Protein AF-A0A958S0Z4-F1 (afdb_monomer_lite)

Secondary structure (DSSP, 8-state):
-HHHHHHHHHHHS-SSS-------S-SS-----PPTT--EEEETTEEEE--GGGEEEEEEGGGTEEEEEEE-TTSEEEEEEEES--SSEEEEEETTSSSPPPEEEEEEEE--SS-GGG-EEEEEEE--SSSEEEEEEE----

Sequence (142 aa):
MRTFKIFMLLVMTLPFVTLTSCSSDDDGGGGGNAPSGTLVAKVDGTSYESWEISSSATIANNGQNLIIIASNSDGNAFSFTIWGYNGVGTYDLDGSVLGTVNVASYSETAVDLNNPQNSTTEIWQAPYDNSMVGSLSVSEET

pLDDT: mean 85.38, std 17.14, range [44.28, 98.44]

Structure (mmCIF, N/CA/C/O backbone):
data_AF-A0A958S0Z4-F1
#
_entry.id   AF-A0A958S0Z4-F1
#
loop_
_atom_site.group_PDB
_atom_site.id
_atom_site.type_symbol
_atom_site.label_atom_id
_atom_site.label_alt_id
_atom_site.label_comp_id
_atom_site.label_asym_id
_atom_site.label_entity_id
_atom_site.label_seq_id
_atom_site.pdbx_PDB_ins_code
_atom_site.Cartn_x
_atom_site.Cartn_y
_atom_site.Cartn_z
_atom_site.occupancy
_atom_site.B_iso_or_equiv
_atom_site.auth_seq_id
_atom_site.auth_comp_id
_atom_site.auth_asym_id
_atom_site.auth_atom_id
_atom_site.pdbx_PDB_model_num
ATOM 1 N N . MET A 1 1 ? -38.063 -58.163 -6.622 1.00 50.88 1 MET A N 1
ATOM 2 C CA . MET A 1 1 ? -38.358 -56.875 -7.305 1.00 50.88 1 MET A CA 1
ATOM 3 C C . MET A 1 1 ? -38.735 -55.715 -6.372 1.00 50.88 1 MET A C 1
ATOM 5 O O . MET A 1 1 ? -38.690 -54.583 -6.832 1.00 50.88 1 MET A O 1
ATOM 9 N N . ARG A 1 2 ? -39.116 -55.931 -5.098 1.00 56.66 2 ARG A N 1
ATOM 10 C CA . ARG A 1 2 ? -39.438 -54.822 -4.169 1.00 56.66 2 ARG A CA 1
ATOM 11 C C . ARG A 1 2 ? -38.205 -54.231 -3.464 1.00 56.66 2 ARG A C 1
ATOM 13 O O . ARG A 1 2 ? -38.132 -53.024 -3.304 1.00 56.66 2 ARG A O 1
ATOM 20 N N . THR A 1 3 ? -37.198 -55.047 -3.154 1.00 56.50 3 THR A N 1
ATOM 21 C CA . THR A 1 3 ? -35.943 -54.622 -2.499 1.00 56.50 3 THR A CA 1
ATOM 22 C C . THR A 1 3 ? -35.014 -53.812 -3.411 1.00 56.50 3 THR A C 1
ATOM 24 O O . THR A 1 3 ? -34.402 -52.849 -2.967 1.00 56.50 3 THR A O 1
ATOM 27 N N . PHE A 1 4 ? -34.980 -54.126 -4.710 1.00 56.97 4 PHE A N 1
ATOM 28 C CA . PHE A 1 4 ? -34.171 -53.395 -5.698 1.00 56.97 4 PHE A CA 1
ATOM 29 C C . PHE A 1 4 ? -34.687 -51.965 -5.954 1.00 56.97 4 PHE A C 1
ATOM 31 O O . PHE A 1 4 ? -33.909 -51.047 -6.186 1.00 56.97 4 PHE A O 1
ATOM 38 N N . LYS A 1 5 ? -36.010 -51.760 -5.848 1.00 56.66 5 LYS A N 1
ATOM 39 C CA . LYS A 1 5 ? -36.642 -50.438 -5.993 1.00 56.66 5 LYS A CA 1
ATOM 40 C C . LYS A 1 5 ? -36.379 -49.528 -4.789 1.00 56.66 5 LYS A C 1
ATOM 42 O O . LYS A 1 5 ? -36.262 -48.325 -4.964 1.00 56.66 5 LYS A O 1
ATOM 47 N N . ILE A 1 6 ? -36.244 -50.103 -3.590 1.00 60.28 6 ILE A N 1
ATOM 48 C CA . ILE A 1 6 ? -35.925 -49.358 -2.361 1.00 60.28 6 ILE A CA 1
ATOM 49 C C . ILE A 1 6 ? -34.455 -48.910 -2.368 1.00 60.28 6 ILE A C 1
ATOM 51 O O . ILE A 1 6 ? -34.163 -47.783 -1.984 1.00 60.28 6 ILE A O 1
ATOM 55 N N . PHE A 1 7 ? -33.543 -49.743 -2.884 1.00 58.78 7 PHE A N 1
ATOM 56 C CA . PHE A 1 7 ? -32.126 -49.386 -3.011 1.00 58.78 7 PHE A CA 1
ATOM 57 C C . PHE A 1 7 ? -31.891 -48.256 -4.029 1.00 58.78 7 PHE A C 1
ATOM 59 O O . PHE A 1 7 ? -31.135 -47.330 -3.761 1.00 58.78 7 PHE A O 1
ATOM 66 N N . MET A 1 8 ? -32.604 -48.272 -5.161 1.00 60.41 8 MET A N 1
ATOM 67 C CA . MET A 1 8 ? -32.536 -47.198 -6.163 1.00 60.41 8 MET A CA 1
ATOM 68 C C . MET A 1 8 ? -33.168 -45.881 -5.670 1.00 60.41 8 MET A C 1
ATOM 70 O O . MET A 1 8 ? -32.704 -44.807 -6.043 1.00 60.41 8 MET A O 1
ATOM 74 N N . LEU A 1 9 ? -34.186 -45.952 -4.801 1.00 57.50 9 LEU A N 1
ATOM 75 C CA . LEU A 1 9 ? -34.827 -44.774 -4.207 1.00 57.50 9 LEU A CA 1
ATOM 76 C C . LEU A 1 9 ? -33.931 -44.083 -3.164 1.00 57.50 9 LEU A C 1
ATOM 78 O O . LEU A 1 9 ? -33.919 -42.859 -3.100 1.00 57.50 9 LEU A O 1
ATOM 82 N N . LEU A 1 10 ? -33.145 -44.849 -2.394 1.00 58.19 10 LEU A N 1
ATOM 83 C CA . LEU A 1 10 ? -32.225 -44.305 -1.386 1.00 58.19 10 LEU A CA 1
ATOM 84 C C . LEU A 1 10 ? -31.050 -43.536 -2.022 1.00 58.19 10 LEU A C 1
ATOM 86 O O . LEU A 1 10 ? -30.590 -42.544 -1.472 1.00 58.19 10 LEU A O 1
ATOM 90 N N . VAL A 1 11 ? -30.585 -43.968 -3.199 1.00 60.47 11 VAL A N 1
ATOM 91 C CA . VAL A 1 11 ? -29.432 -43.372 -3.902 1.00 60.47 11 VAL A CA 1
ATOM 92 C C . VAL A 1 11 ? -29.784 -42.048 -4.602 1.00 60.47 11 VAL A C 1
ATOM 94 O O . VAL A 1 11 ? -28.906 -41.216 -4.809 1.00 60.47 11 VAL A O 1
ATOM 97 N N . MET A 1 12 ? -31.062 -41.799 -4.917 1.00 60.22 12 MET A N 1
ATOM 98 C CA . MET A 1 12 ? -31.497 -40.574 -5.610 1.00 60.22 12 MET A CA 1
ATOM 99 C C . MET A 1 12 ? -31.737 -39.361 -4.695 1.00 60.22 12 MET A C 1
ATOM 101 O O . MET A 1 12 ? -31.790 -38.240 -5.192 1.00 60.22 12 MET A O 1
ATOM 105 N N . THR A 1 13 ? -31.862 -39.545 -3.377 1.00 57.50 13 THR A N 1
ATOM 106 C CA . THR A 1 13 ? -32.156 -38.449 -2.428 1.00 57.50 13 THR A CA 1
ATOM 107 C C . THR A 1 13 ? -30.919 -37.884 -1.723 1.00 57.50 13 THR A C 1
ATOM 109 O O . THR A 1 13 ? -31.040 -36.972 -0.912 1.00 57.50 13 THR A O 1
ATOM 112 N N . LEU A 1 14 ? -29.729 -38.413 -2.019 1.00 57.50 14 LEU A N 1
ATOM 113 C CA . LEU A 1 14 ? -28.469 -38.058 -1.358 1.00 57.50 14 LEU A CA 1
ATOM 114 C C . LEU A 1 14 ? -27.689 -36.828 -1.887 1.00 57.50 14 LEU A C 1
ATOM 116 O O . LEU A 1 14 ? -26.775 -36.424 -1.172 1.00 57.50 14 LEU A O 1
ATOM 120 N N . PRO A 1 15 ? -27.981 -36.170 -3.035 1.00 56.50 15 PRO A N 1
ATOM 121 C CA . PRO A 1 15 ? -27.091 -35.104 -3.512 1.00 56.50 15 PRO A 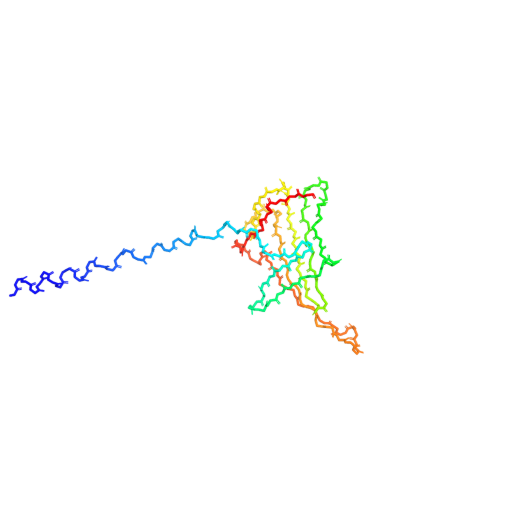CA 1
ATOM 122 C C . PRO A 1 15 ? -27.429 -33.671 -3.044 1.00 56.50 15 PRO A C 1
ATOM 124 O O . PRO A 1 15 ? -26.834 -32.733 -3.558 1.00 56.50 15 PRO A O 1
ATOM 127 N N . PHE A 1 16 ? -28.339 -33.443 -2.088 1.00 53.53 16 PHE A N 1
ATOM 128 C CA . PHE A 1 16 ? -28.832 -32.079 -1.790 1.00 53.53 16 PHE A CA 1
ATOM 129 C C . PHE A 1 16 ? -28.233 -31.355 -0.567 1.00 53.53 16 PHE A C 1
ATOM 131 O O . PHE A 1 16 ? -28.775 -30.332 -0.160 1.00 53.53 16 PHE A O 1
ATOM 138 N N . VAL A 1 17 ? -27.126 -31.825 0.023 1.00 60.72 17 VAL A N 1
ATOM 139 C CA . VAL A 1 17 ? -26.604 -31.244 1.288 1.00 60.72 17 VAL A CA 1
ATOM 140 C C . VAL A 1 17 ? -25.260 -30.507 1.166 1.00 60.72 17 VAL A C 1
ATOM 142 O O . VAL A 1 17 ? -24.796 -29.947 2.149 1.00 60.72 17 VAL A O 1
ATOM 145 N N . THR A 1 18 ? -24.607 -30.418 0.004 1.00 58.56 18 THR A N 1
ATOM 146 C CA . THR A 1 18 ? -23.174 -30.035 0.003 1.00 58.56 18 THR A CA 1
ATOM 147 C C . THR A 1 18 ? -22.781 -28.748 -0.713 1.00 58.56 18 THR A C 1
ATOM 149 O O . THR A 1 18 ? -21.657 -28.689 -1.189 1.00 58.56 18 THR A O 1
ATOM 152 N N . LEU A 1 19 ? -23.610 -27.700 -0.768 1.00 55.69 19 LEU A N 1
ATOM 153 C CA . LEU A 1 19 ? -23.131 -26.375 -1.207 1.00 55.69 19 LEU A CA 1
ATOM 154 C C . LEU A 1 19 ? -23.754 -25.227 -0.397 1.00 55.69 19 LEU A C 1
ATOM 156 O O . LEU A 1 19 ? -24.397 -24.341 -0.945 1.00 55.69 19 LEU A O 1
ATOM 160 N N . THR A 1 20 ? -23.525 -25.227 0.917 1.00 57.31 20 THR A N 1
ATOM 161 C CA . THR A 1 20 ? -23.396 -23.964 1.660 1.00 57.31 20 THR A CA 1
ATOM 162 C C . THR A 1 20 ? -21.914 -23.778 1.969 1.00 57.31 20 THR A C 1
ATOM 164 O O . THR A 1 20 ? -21.447 -23.974 3.082 1.00 57.31 20 THR A O 1
ATOM 167 N N . SER A 1 21 ? -21.120 -23.477 0.940 1.00 44.28 21 SER A N 1
ATOM 168 C CA . SER A 1 21 ? -19.805 -22.879 1.177 1.00 44.28 21 SER A CA 1
ATOM 169 C C . SER A 1 21 ? -20.052 -21.396 1.432 1.00 44.28 21 SER A C 1
ATOM 171 O O . SER A 1 21 ? -19.911 -20.553 0.556 1.00 44.28 21 SER A O 1
ATOM 173 N N . CYS A 1 22 ? -20.530 -21.102 2.639 1.00 53.03 22 CYS A N 1
ATOM 174 C CA . CYS A 1 22 ? -20.181 -19.844 3.267 1.00 53.03 22 CYS A CA 1
ATOM 175 C C . CYS A 1 22 ? -18.706 -20.000 3.633 1.00 53.03 22 CYS A C 1
ATOM 177 O O . CYS A 1 22 ? -18.380 -20.756 4.546 1.00 53.03 22 CYS A O 1
ATOM 179 N N . SER A 1 23 ? -17.807 -19.373 2.875 1.00 45.47 23 SER A N 1
ATOM 180 C CA . SER A 1 23 ? -16.454 -19.109 3.355 1.00 45.47 23 SER A CA 1
ATOM 181 C C . SER A 1 23 ? -16.584 -18.105 4.500 1.00 45.47 23 SER A C 1
ATOM 183 O O . SER A 1 23 ? -16.569 -16.900 4.281 1.00 45.47 23 SER A O 1
ATOM 185 N N . SER A 1 24 ? -16.840 -18.605 5.703 1.00 49.88 24 SER A N 1
ATOM 186 C CA . SER A 1 24 ? -16.965 -17.804 6.925 1.00 49.88 24 SER A CA 1
ATOM 187 C C . SER A 1 24 ? -15.759 -17.982 7.843 1.00 49.88 24 SER A C 1
ATOM 189 O O . SER A 1 24 ? -15.901 -17.826 9.050 1.00 49.88 24 SER A O 1
ATOM 191 N N . ASP A 1 25 ? -14.591 -18.317 7.288 1.00 49.78 25 ASP A N 1
ATOM 192 C CA . ASP A 1 25 ? -13.502 -18.878 8.091 1.00 49.78 25 ASP A CA 1
ATOM 193 C C . ASP A 1 25 ? -12.194 -18.072 8.135 1.00 49.78 25 ASP A C 1
ATOM 195 O O . ASP A 1 25 ? -11.280 -18.548 8.791 1.00 49.78 25 ASP A O 1
ATOM 199 N N . ASP A 1 26 ? -12.064 -16.867 7.556 1.00 47.94 26 ASP A N 1
ATOM 200 C CA . ASP A 1 26 ? -10.762 -16.156 7.626 1.00 47.94 26 ASP A CA 1
ATOM 201 C C . ASP A 1 26 ? -10.801 -14.612 7.695 1.00 47.94 26 ASP A C 1
ATOM 203 O O . ASP A 1 26 ? -9.775 -13.959 7.519 1.00 47.94 26 ASP A O 1
ATOM 207 N N . ASP A 1 27 ? -11.931 -13.986 8.049 1.00 48.19 27 ASP A N 1
ATOM 208 C CA . ASP A 1 27 ? -11.982 -12.512 8.221 1.00 48.19 27 ASP A CA 1
ATOM 209 C C . ASP A 1 27 ? -11.348 -12.019 9.542 1.00 48.19 27 ASP A C 1
ATOM 211 O O . ASP A 1 27 ? -11.389 -10.838 9.883 1.00 48.19 27 ASP A O 1
ATOM 215 N N . GLY A 1 28 ? -10.733 -12.924 10.304 1.00 46.34 28 GLY A N 1
ATOM 216 C CA . GLY A 1 28 ? -9.988 -12.628 11.522 1.00 46.34 28 GLY A CA 1
ATOM 217 C C . GLY A 1 28 ? -8.502 -12.882 11.327 1.00 46.34 28 GLY A C 1
ATOM 218 O O . GLY A 1 28 ? -7.952 -13.759 11.989 1.00 46.34 28 GLY A O 1
ATOM 219 N N . GLY A 1 29 ? -7.862 -12.151 10.409 1.00 46.28 29 GLY A N 1
ATOM 220 C CA . GLY A 1 29 ? -6.422 -12.241 10.178 1.00 46.28 29 GLY A CA 1
ATOM 221 C C . GLY A 1 29 ? -5.650 -12.044 11.483 1.00 46.28 29 GLY A C 1
ATOM 222 O O . GLY A 1 29 ? -5.521 -10.924 11.976 1.00 46.28 29 GLY A O 1
ATOM 223 N N . GLY A 1 30 ? -5.152 -13.140 12.062 1.00 46.81 30 GLY A N 1
ATOM 224 C CA . GLY A 1 30 ? -4.186 -13.081 13.151 1.00 46.81 30 GLY A CA 1
ATOM 225 C C . GLY A 1 30 ? -3.003 -12.233 12.697 1.00 46.81 30 GLY A C 1
ATOM 226 O O . GLY A 1 30 ? -2.558 -12.391 11.559 1.00 46.81 30 GLY A O 1
ATOM 227 N N . GLY A 1 31 ? -2.552 -11.311 13.556 1.00 56.31 31 GLY A N 1
ATOM 228 C CA . GLY A 1 31 ? -1.502 -10.342 13.236 1.00 56.31 31 GLY A CA 1
ATOM 229 C C . GLY A 1 31 ? -0.390 -10.988 12.416 1.00 56.31 31 GLY A C 1
ATOM 230 O O . GLY A 1 31 ? 0.207 -11.980 12.841 1.00 56.31 31 GLY A O 1
ATOM 231 N N . GLY A 1 32 ? -0.191 -10.481 11.197 1.00 62.28 32 GLY A N 1
ATOM 232 C CA . GLY A 1 32 ? 0.780 -11.038 10.268 1.00 62.28 32 GLY A CA 1
ATOM 233 C C . GLY A 1 32 ? 2.161 -11.093 10.915 1.00 62.28 32 GLY A C 1
ATOM 234 O O . GLY A 1 32 ? 2.536 -10.212 11.681 1.00 62.28 32 GLY A O 1
ATOM 235 N N . ASN A 1 33 ? 2.945 -12.121 10.599 1.00 73.44 33 ASN A N 1
ATOM 236 C CA . ASN A 1 33 ? 4.277 -12.315 11.177 1.00 73.44 33 ASN A CA 1
ATOM 237 C C . ASN A 1 33 ? 5.340 -11.380 10.547 1.00 73.44 33 ASN A C 1
ATOM 239 O O . ASN A 1 33 ? 6.507 -11.761 10.426 1.00 73.44 33 ASN A O 1
ATOM 243 N N . ALA A 1 34 ? 4.918 -10.199 10.084 1.00 85.81 34 ALA A N 1
ATOM 244 C CA . ALA A 1 34 ? 5.775 -9.193 9.478 1.00 85.81 34 ALA A CA 1
ATOM 245 C C . ALA A 1 34 ? 6.665 -8.555 10.558 1.00 85.81 34 ALA A C 1
ATOM 247 O O . ALA A 1 34 ? 6.178 -8.260 11.654 1.00 85.81 34 ALA A O 1
ATOM 248 N N . PRO A 1 35 ? 7.961 -8.336 10.285 1.00 88.62 35 PRO A N 1
ATOM 249 C CA . PRO A 1 35 ? 8.802 -7.523 11.151 1.00 88.62 35 PRO A CA 1
ATOM 250 C C . PRO A 1 35 ? 8.186 -6.142 11.406 1.00 88.62 35 PRO A C 1
ATOM 252 O O . PRO A 1 35 ? 7.539 -5.565 10.527 1.00 88.62 35 PRO A O 1
ATOM 255 N N . SER A 1 36 ? 8.420 -5.594 12.600 1.00 89.06 36 SER A N 1
ATOM 256 C CA . SER A 1 36 ? 7.978 -4.235 12.924 1.00 89.06 36 SER A CA 1
ATOM 257 C C . SER A 1 36 ? 8.489 -3.238 11.882 1.00 89.06 36 SER A C 1
ATOM 259 O O . SER A 1 36 ? 9.632 -3.329 11.438 1.00 89.06 36 SER A O 1
ATOM 261 N N . GLY A 1 37 ? 7.623 -2.308 11.480 1.00 91.62 37 GLY A N 1
ATOM 262 C CA . GLY A 1 37 ? 7.941 -1.295 10.477 1.00 91.62 37 GLY A CA 1
ATOM 263 C C . GLY A 1 37 ? 8.019 -1.812 9.039 1.00 91.62 37 GLY A C 1
ATOM 264 O O . GLY A 1 37 ? 8.422 -1.053 8.172 1.00 91.62 37 GLY A O 1
ATOM 265 N N . THR A 1 38 ? 7.626 -3.054 8.745 1.00 95.69 38 THR A N 1
ATOM 266 C CA . THR A 1 38 ? 7.621 -3.594 7.373 1.00 95.69 38 THR A CA 1
ATOM 267 C C . THR A 1 38 ? 6.232 -4.055 6.941 1.00 95.69 38 THR A C 1
ATOM 269 O O . THR A 1 38 ? 5.350 -4.312 7.760 1.00 95.69 38 THR A O 1
ATOM 272 N N . LEU A 1 39 ? 6.044 -4.177 5.630 1.00 95.69 39 LEU A N 1
ATOM 273 C CA . LEU A 1 39 ? 4.897 -4.803 4.998 1.00 95.69 39 LEU A CA 1
ATOM 274 C C . LEU A 1 39 ? 5.364 -6.077 4.303 1.00 95.69 39 LEU A 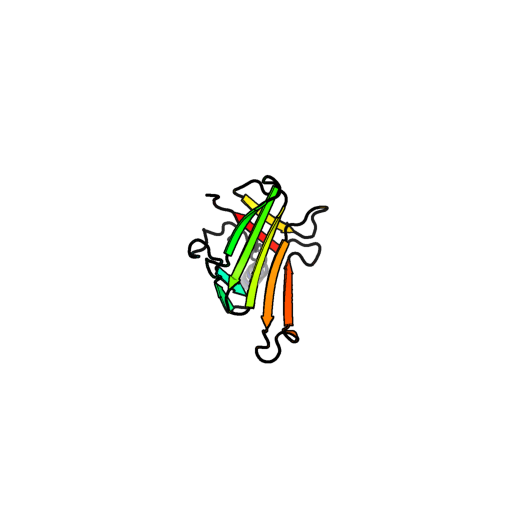C 1
ATOM 276 O O . LEU A 1 39 ? 6.239 -6.028 3.440 1.00 95.69 39 LEU A O 1
ATOM 280 N N . VAL A 1 40 ? 4.734 -7.199 4.646 1.00 95.81 40 VAL A N 1
ATOM 281 C CA . VAL A 1 40 ? 4.940 -8.489 3.982 1.00 95.81 40 VAL A CA 1
ATOM 282 C C . VAL A 1 40 ? 3.680 -8.847 3.208 1.00 95.81 40 VAL A C 1
ATOM 284 O O . VAL A 1 40 ? 2.579 -8.831 3.758 1.00 95.81 40 VAL A O 1
ATOM 287 N N . ALA A 1 41 ? 3.839 -9.189 1.934 1.00 94.75 41 ALA A N 1
ATOM 288 C CA . ALA A 1 41 ? 2.736 -9.553 1.054 1.00 94.75 41 ALA A CA 1
ATOM 289 C C . ALA A 1 41 ? 3.147 -10.644 0.059 1.00 94.75 41 ALA A C 1
ATOM 291 O O . ALA A 1 41 ? 4.313 -11.032 -0.043 1.00 94.75 41 ALA A O 1
ATOM 292 N N . LYS A 1 42 ? 2.165 -11.137 -0.697 1.00 94.38 42 LYS A N 1
ATOM 293 C CA . LYS A 1 42 ? 2.401 -11.917 -1.911 1.00 94.38 42 LYS A CA 1
ATOM 294 C C . LYS A 1 42 ? 1.677 -11.258 -3.071 1.00 94.38 42 LYS A C 1
ATOM 296 O O . LYS A 1 42 ? 0.470 -11.047 -2.986 1.00 94.38 42 LYS A O 1
ATOM 301 N N . VAL A 1 43 ? 2.405 -10.983 -4.145 1.00 94.00 43 VAL A N 1
ATOM 302 C CA . VAL A 1 43 ? 1.855 -10.468 -5.402 1.00 94.00 43 VAL A CA 1
ATOM 303 C C . VAL A 1 43 ? 2.068 -11.529 -6.463 1.00 94.00 43 VAL A C 1
ATOM 305 O O . VAL A 1 43 ? 3.197 -11.952 -6.691 1.00 94.00 43 VAL A O 1
ATOM 308 N N . ASP A 1 44 ? 0.974 -12.022 -7.040 1.00 92.69 44 ASP A N 1
ATOM 309 C CA . ASP A 1 44 ? 0.991 -13.111 -8.027 1.00 92.69 44 ASP A CA 1
ATOM 310 C C . ASP A 1 44 ? 1.864 -14.314 -7.598 1.00 92.69 44 ASP A C 1
ATOM 312 O O . ASP A 1 44 ? 2.691 -14.852 -8.330 1.00 92.69 44 ASP A O 1
ATOM 316 N N . GLY A 1 45 ? 1.755 -14.694 -6.320 1.00 92.81 45 GLY A N 1
ATOM 317 C CA . GLY A 1 45 ? 2.538 -15.781 -5.723 1.00 92.81 45 GLY A CA 1
ATOM 318 C C . GLY A 1 45 ? 3.993 -15.439 -5.367 1.00 92.81 45 GLY A C 1
ATOM 319 O O . GLY A 1 45 ? 4.617 -16.213 -4.637 1.00 92.81 45 GLY A O 1
ATOM 320 N N . THR A 1 46 ? 4.513 -14.287 -5.790 1.00 93.19 46 THR A N 1
ATOM 321 C CA . THR A 1 46 ? 5.854 -13.797 -5.445 1.00 93.19 46 THR A CA 1
ATOM 322 C C . THR A 1 46 ? 5.832 -13.085 -4.098 1.00 93.19 46 THR A C 1
ATOM 324 O O . THR A 1 46 ? 4.995 -12.217 -3.857 1.00 93.19 46 THR A O 1
ATOM 327 N N . SER A 1 47 ? 6.746 -13.456 -3.199 1.00 95.00 47 SER A N 1
ATOM 328 C CA . SER A 1 47 ? 6.878 -12.790 -1.901 1.00 95.00 47 SER A CA 1
ATOM 329 C C . SER A 1 47 ? 7.389 -11.361 -2.066 1.00 95.00 47 SER A C 1
ATOM 331 O O . SER A 1 47 ? 8.355 -11.120 -2.785 1.00 95.00 47 SER A O 1
ATOM 333 N N . TYR A 1 48 ? 6.771 -10.443 -1.335 1.00 95.75 48 TYR A N 1
ATOM 334 C CA . TYR A 1 48 ? 7.177 -9.055 -1.197 1.00 95.75 48 TYR A CA 1
ATOM 335 C C . TYR A 1 48 ? 7.448 -8.756 0.277 1.00 95.75 48 TYR A C 1
ATOM 337 O O . TYR A 1 48 ? 6.667 -9.147 1.147 1.00 95.75 48 TYR A O 1
ATOM 345 N N . GLU A 1 49 ? 8.523 -8.022 0.538 1.00 97.19 49 GLU A N 1
ATOM 346 C CA . GLU A 1 49 ? 8.817 -7.426 1.836 1.00 97.19 49 GLU A CA 1
ATOM 347 C C . GLU A 1 49 ? 9.340 -6.007 1.603 1.00 97.19 49 GLU A C 1
ATOM 349 O O . GLU A 1 49 ? 10.240 -5.792 0.781 1.00 97.19 49 GLU A O 1
ATOM 354 N N . SER A 1 50 ? 8.745 -5.032 2.286 1.00 97.88 50 SER A N 1
ATOM 355 C CA . SER A 1 50 ? 9.208 -3.649 2.249 1.00 97.88 50 SER A CA 1
ATOM 356 C C . SER A 1 50 ? 10.400 -3.433 3.175 1.00 97.88 50 SER A C 1
ATOM 358 O O . SER A 1 50 ? 10.667 -4.212 4.088 1.00 97.88 50 SER A O 1
ATOM 360 N N . TRP A 1 51 ? 11.123 -2.337 2.968 1.00 97.06 51 TRP A N 1
ATOM 361 C CA . TRP A 1 51 ? 12.165 -1.925 3.901 1.00 97.06 51 TRP A CA 1
ATOM 362 C C . TRP A 1 51 ? 11.596 -1.026 4.989 1.00 97.06 51 TRP A C 1
ATOM 364 O O . TRP A 1 51 ? 10.815 -0.121 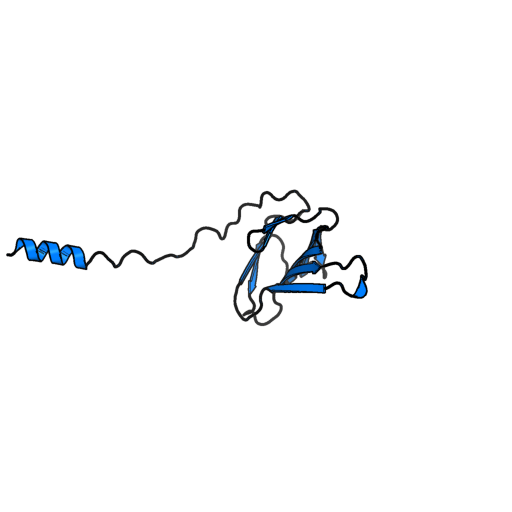4.694 1.00 97.06 51 TRP A O 1
ATOM 374 N N . GLU A 1 52 ? 12.060 -1.215 6.224 1.00 96.38 52 GLU A N 1
ATOM 375 C CA . GLU A 1 52 ? 11.645 -0.416 7.384 1.00 96.38 52 GLU A CA 1
ATOM 376 C C . GLU A 1 52 ? 11.789 1.092 7.128 1.00 96.38 52 GLU A C 1
ATOM 378 O O . GLU A 1 52 ? 10.865 1.866 7.350 1.00 96.38 52 GLU A O 1
ATOM 383 N N . ILE A 1 53 ? 12.923 1.513 6.556 1.00 95.56 53 ILE A N 1
ATOM 384 C CA . ILE A 1 53 ? 13.213 2.931 6.288 1.00 95.56 53 ILE A CA 1
ATOM 385 C C . ILE A 1 53 ? 12.295 3.571 5.236 1.00 95.56 53 ILE A C 1
ATOM 387 O O . ILE A 1 53 ? 12.139 4.790 5.209 1.00 95.56 53 ILE A O 1
ATOM 391 N N . SER A 1 54 ? 11.709 2.766 4.353 1.00 96.19 54 SER A N 1
ATOM 392 C CA . SER A 1 54 ? 10.796 3.220 3.302 1.00 96.19 54 SER A CA 1
ATOM 393 C C . SER A 1 54 ? 9.374 2.725 3.530 1.00 96.19 54 SER A C 1
ATOM 395 O O . SER A 1 54 ? 8.597 2.581 2.584 1.00 96.19 54 SER A O 1
ATOM 397 N N . SER A 1 55 ? 9.050 2.463 4.794 1.00 97.50 55 SER A N 1
ATOM 398 C CA . SER A 1 55 ? 7.726 2.079 5.240 1.00 97.50 55 SER A CA 1
ATOM 399 C C . SER A 1 55 ? 7.240 3.041 6.311 1.00 97.50 55 SER A C 1
ATOM 401 O O . SER A 1 55 ? 7.992 3.465 7.187 1.00 97.50 55 SER A O 1
ATOM 403 N N . SER A 1 56 ? 5.975 3.427 6.233 1.00 96.06 56 SER A N 1
ATOM 404 C CA . SER A 1 56 ? 5.355 4.293 7.223 1.00 96.06 56 SER A CA 1
ATOM 405 C C . SER A 1 56 ? 3.852 4.076 7.277 1.00 96.06 56 SER A C 1
ATOM 407 O O . SER A 1 56 ? 3.217 3.733 6.281 1.00 96.06 56 SER A O 1
ATOM 409 N N . ALA A 1 57 ? 3.292 4.324 8.456 1.00 96.25 57 ALA A N 1
ATOM 410 C CA . ALA A 1 57 ? 1.867 4.471 8.695 1.00 96.25 57 ALA A CA 1
ATOM 411 C C . ALA A 1 57 ? 1.672 5.850 9.333 1.00 96.25 57 ALA A C 1
ATOM 413 O O . ALA A 1 57 ? 2.146 6.110 10.436 1.00 96.25 57 ALA A O 1
ATOM 414 N N . THR A 1 58 ? 1.060 6.773 8.596 1.00 96.19 58 THR A N 1
ATOM 415 C CA . THR A 1 58 ? 0.925 8.177 8.990 1.00 96.19 58 THR A CA 1
ATOM 416 C C . THR A 1 58 ? -0.538 8.539 9.132 1.00 96.19 58 THR A C 1
ATOM 418 O O . THR A 1 58 ? -1.306 8.456 8.172 1.00 96.19 58 THR A O 1
ATOM 421 N N . ILE A 1 59 ? -0.906 9.023 10.314 1.00 96.06 59 ILE A N 1
ATOM 422 C CA . ILE A 1 59 ? -2.213 9.627 10.542 1.00 96.06 59 ILE A CA 1
ATOM 423 C C . ILE A 1 59 ? -2.150 11.095 10.106 1.00 96.06 59 ILE A C 1
ATOM 425 O O . ILE A 1 59 ? -1.377 11.893 10.636 1.00 96.06 59 ILE A O 1
ATOM 429 N N . ALA A 1 60 ? -2.961 11.453 9.116 1.00 94.38 60 ALA A N 1
ATOM 430 C CA . ALA A 1 60 ? -2.988 12.770 8.490 1.00 94.38 60 ALA A CA 1
ATOM 431 C C . ALA A 1 60 ? -4.352 13.457 8.668 1.00 94.38 60 ALA A C 1
ATOM 433 O O . ALA A 1 60 ? -5.306 12.887 9.199 1.00 94.38 60 ALA A O 1
ATOM 434 N N . ASN A 1 61 ? -4.447 14.714 8.218 1.00 92.88 61 ASN A N 1
ATOM 435 C CA . ASN A 1 61 ? -5.694 15.488 8.189 1.00 92.88 61 ASN A CA 1
ATOM 436 C C . ASN A 1 61 ? -6.422 15.535 9.545 1.00 92.88 61 ASN A C 1
ATOM 438 O O . ASN A 1 61 ? -7.626 15.305 9.625 1.00 92.88 61 ASN A O 1
ATOM 442 N N . ASN A 1 62 ? -5.691 15.853 10.619 1.00 92.50 62 ASN A N 1
ATOM 443 C CA . ASN A 1 62 ? -6.215 15.925 11.991 1.00 92.50 62 ASN A CA 1
ATOM 444 C C . ASN A 1 62 ? -6.842 14.610 12.494 1.00 92.50 62 ASN A C 1
ATOM 446 O O . ASN A 1 62 ? -7.846 14.649 13.199 1.00 92.50 62 ASN A O 1
ATOM 450 N N . GLY A 1 63 ? -6.287 13.455 12.117 1.00 90.75 63 GLY A N 1
ATOM 451 C CA . GLY A 1 63 ? -6.792 12.155 12.571 1.00 90.75 63 GLY A CA 1
ATOM 452 C C . GLY A 1 63 ? -7.734 11.462 11.594 1.00 90.75 63 GLY A C 1
ATOM 453 O O . GLY A 1 63 ? -8.057 10.302 11.790 1.00 90.75 63 GLY A O 1
ATOM 454 N N . GLN A 1 64 ? -8.170 12.150 10.539 1.00 92.69 64 GLN A N 1
ATOM 455 C CA . GLN A 1 64 ? -9.235 11.651 9.666 1.00 92.69 64 GLN A CA 1
ATOM 456 C C . GLN A 1 64 ? -8.751 10.630 8.637 1.00 92.69 64 GLN A C 1
ATOM 458 O O . GLN A 1 64 ? -9.576 9.933 8.050 1.00 92.69 64 GLN A O 1
ATOM 463 N N . ASN A 1 65 ? -7.441 10.543 8.398 1.00 95.00 65 ASN A N 1
ATOM 464 C CA . ASN A 1 65 ? -6.886 9.661 7.383 1.00 95.00 65 ASN A CA 1
ATOM 465 C C . ASN A 1 65 ? -5.719 8.856 7.932 1.00 95.00 65 ASN A C 1
ATOM 467 O O . ASN A 1 65 ? -4.844 9.430 8.575 1.00 95.00 65 ASN A O 1
ATOM 471 N N . LEU A 1 66 ? -5.640 7.586 7.553 1.00 97.19 66 LEU A N 1
ATOM 472 C CA . LEU A 1 66 ? -4.433 6.780 7.682 1.00 97.19 66 LEU A CA 1
ATOM 473 C C . LEU A 1 66 ? -3.838 6.565 6.288 1.00 97.19 66 LEU A C 1
ATOM 475 O O . LEU A 1 66 ? -4.512 6.070 5.386 1.00 97.19 66 LEU A O 1
ATOM 479 N N . ILE A 1 67 ? -2.579 6.955 6.112 1.00 97.56 67 ILE A N 1
ATOM 480 C CA . ILE A 1 67 ? -1.809 6.747 4.886 1.00 97.56 67 ILE A CA 1
ATOM 481 C C . ILE A 1 67 ? -0.681 5.779 5.208 1.00 97.56 67 ILE A C 1
ATOM 483 O O . ILE A 1 67 ? 0.154 6.070 6.062 1.00 97.56 67 ILE A O 1
ATOM 487 N N . ILE A 1 68 ? -0.645 4.649 4.514 1.00 97.62 68 ILE A N 1
ATOM 488 C CA . ILE A 1 68 ? 0.439 3.677 4.611 1.00 97.62 68 ILE A CA 1
ATOM 489 C C . ILE A 1 68 ? 1.206 3.701 3.297 1.00 97.62 68 ILE A C 1
ATOM 491 O O . ILE A 1 68 ? 0.610 3.691 2.220 1.00 97.62 68 ILE A O 1
ATOM 495 N N . ILE A 1 69 ? 2.527 3.749 3.381 1.00 97.81 69 ILE A N 1
ATOM 496 C CA . ILE A 1 69 ? 3.425 3.609 2.236 1.00 97.81 69 ILE A CA 1
ATOM 497 C C . ILE A 1 69 ? 4.455 2.569 2.632 1.00 97.81 69 ILE A C 1
ATOM 499 O O . ILE A 1 69 ? 4.958 2.614 3.748 1.00 97.81 69 ILE A O 1
ATOM 503 N N . ALA A 1 70 ? 4.754 1.637 1.741 1.00 98.00 70 ALA A N 1
ATOM 504 C CA . ALA A 1 70 ? 5.753 0.611 1.973 1.00 98.00 70 ALA A CA 1
ATOM 505 C C . ALA A 1 70 ? 6.422 0.283 0.642 1.00 98.00 70 ALA A C 1
ATOM 507 O O . ALA A 1 70 ? 5.757 -0.196 -0.270 1.00 98.00 70 ALA A O 1
ATOM 508 N N . SER A 1 71 ? 7.714 0.571 0.501 1.00 97.81 71 SER A N 1
ATOM 509 C CA . SER A 1 71 ? 8.480 0.258 -0.714 1.00 97.81 71 SER A CA 1
ATOM 510 C C . SER A 1 71 ? 9.727 -0.571 -0.418 1.00 97.81 71 SER A C 1
ATOM 512 O O . SER A 1 71 ? 10.160 -0.666 0.732 1.00 97.81 71 SER A O 1
ATOM 514 N N . ASN A 1 72 ? 10.324 -1.155 -1.456 1.00 96.19 72 ASN A N 1
ATOM 515 C CA . ASN A 1 72 ? 11.613 -1.845 -1.385 1.00 96.19 72 ASN A CA 1
ATOM 516 C C . ASN A 1 72 ? 12.565 -1.380 -2.511 1.00 96.19 72 ASN A C 1
ATOM 518 O O . ASN A 1 72 ? 12.226 -0.497 -3.301 1.00 96.19 72 ASN A O 1
ATOM 522 N N . SER A 1 73 ? 13.769 -1.955 -2.586 1.00 94.31 73 SER A N 1
ATOM 523 C CA . SER A 1 73 ? 14.757 -1.623 -3.629 1.00 94.31 73 SER A CA 1
ATOM 524 C C . SER A 1 73 ? 14.452 -2.168 -5.015 1.00 94.31 73 SER A C 1
ATOM 526 O O . SER A 1 73 ? 15.103 -1.753 -5.971 1.00 94.31 73 SER A O 1
ATOM 528 N N . ASP A 1 74 ? 13.503 -3.091 -5.135 1.00 93.56 74 ASP A N 1
ATOM 529 C CA . ASP A 1 74 ? 13.197 -3.753 -6.404 1.00 93.56 74 ASP A CA 1
ATOM 530 C C . ASP A 1 74 ? 12.315 -2.877 -7.307 1.00 93.56 74 ASP A C 1
ATOM 532 O O . ASP A 1 74 ? 11.954 -3.283 -8.404 1.00 93.56 74 ASP A O 1
ATOM 536 N N . GLY A 1 75 ? 11.985 -1.659 -6.855 1.00 94.25 75 GLY A N 1
ATOM 537 C CA . GLY A 1 75 ? 11.083 -0.743 -7.549 1.00 94.25 75 GLY A CA 1
ATOM 538 C C . GLY A 1 75 ? 9.613 -0.974 -7.205 1.00 94.25 75 GLY A C 1
ATOM 539 O O . GLY A 1 75 ? 8.745 -0.377 -7.843 1.00 94.25 75 GLY A O 1
ATOM 540 N N . ASN A 1 76 ? 9.335 -1.803 -6.195 1.00 97.44 76 ASN A N 1
ATOM 541 C CA . ASN A 1 76 ? 7.991 -2.226 -5.838 1.00 97.44 76 ASN A CA 1
ATOM 542 C C . ASN A 1 76 ? 7.492 -1.468 -4.608 1.00 97.44 76 ASN A C 1
ATOM 544 O O . ASN A 1 76 ? 8.208 -1.332 -3.607 1.00 97.44 76 ASN A O 1
ATOM 548 N N . ALA A 1 77 ? 6.245 -1.007 -4.651 1.00 98.06 77 ALA A N 1
ATOM 549 C CA . ALA A 1 77 ? 5.650 -0.265 -3.549 1.00 98.06 77 ALA A CA 1
ATOM 550 C C . ALA A 1 77 ? 4.166 -0.570 -3.374 1.00 98.06 77 ALA A C 1
ATOM 552 O O . ALA A 1 77 ? 3.428 -0.703 -4.345 1.00 98.06 77 ALA A O 1
ATOM 553 N N . PHE A 1 78 ? 3.739 -0.620 -2.119 1.00 98.44 78 PHE A N 1
ATOM 554 C CA . PHE A 1 78 ? 2.349 -0.551 -1.715 1.00 98.44 78 PHE A CA 1
ATOM 555 C C . PHE A 1 78 ? 2.028 0.831 -1.160 1.00 98.44 78 PHE A C 1
ATOM 557 O O . PHE A 1 78 ? 2.835 1.444 -0.453 1.00 98.44 78 PHE A O 1
ATOM 564 N N . SER A 1 79 ? 0.811 1.293 -1.422 1.00 98.00 79 SER A N 1
ATOM 565 C CA . SER A 1 79 ? 0.232 2.430 -0.722 1.00 98.00 79 SER A CA 1
ATOM 566 C C . SER A 1 79 ? -1.212 2.148 -0.344 1.00 98.00 79 SER A C 1
ATOM 568 O O . SER A 1 79 ? -1.976 1.606 -1.134 1.00 98.00 79 SER A O 1
ATOM 570 N N . PHE A 1 80 ? -1.598 2.537 0.865 1.00 98.06 80 PHE A N 1
ATOM 571 C CA . PHE A 1 80 ? -2.974 2.472 1.337 1.00 98.06 80 PHE A CA 1
ATOM 572 C C . PHE A 1 80 ? -3.390 3.851 1.818 1.00 98.06 80 PHE A C 1
ATOM 574 O O . PHE A 1 80 ? -2.624 4.548 2.480 1.00 98.06 80 PHE A O 1
ATOM 581 N N . THR A 1 81 ? -4.613 4.249 1.499 1.00 97.50 81 THR A N 1
ATOM 582 C CA . THR A 1 81 ? -5.244 5.446 2.044 1.00 97.50 81 THR A CA 1
ATOM 583 C C . THR A 1 81 ? -6.605 5.060 2.589 1.00 97.50 81 THR A C 1
ATOM 585 O O . THR A 1 81 ? -7.518 4.727 1.833 1.00 97.50 81 THR A O 1
ATOM 588 N N . ILE A 1 82 ? -6.725 5.129 3.910 1.00 97.50 82 ILE A N 1
ATOM 589 C CA . ILE A 1 82 ? -7.969 4.937 4.641 1.00 97.50 82 ILE A CA 1
ATOM 590 C C . ILE A 1 82 ? -8.517 6.308 5.011 1.00 97.50 82 ILE A C 1
ATOM 592 O O . ILE A 1 82 ? -7.831 7.116 5.642 1.00 97.50 82 ILE A O 1
ATOM 596 N N . TRP A 1 83 ? -9.755 6.565 4.618 1.00 95.44 83 TRP A N 1
ATOM 597 C CA . TRP A 1 83 ? -10.481 7.791 4.915 1.00 95.44 83 TRP A CA 1
ATOM 598 C C . TRP A 1 83 ? -11.487 7.558 6.036 1.00 95.44 83 TRP A C 1
ATOM 600 O O . TRP A 1 83 ? -12.070 6.483 6.148 1.00 95.44 83 TRP A O 1
ATOM 610 N N . GLY A 1 84 ? -11.710 8.578 6.865 1.00 93.31 84 GLY A N 1
ATOM 611 C CA . GLY A 1 84 ? -12.541 8.428 8.061 1.00 93.31 84 GLY A CA 1
ATOM 612 C C . GLY A 1 84 ? -11.921 7.475 9.084 1.00 93.31 84 GLY A C 1
ATOM 613 O O . GLY A 1 84 ? -12.647 6.762 9.773 1.00 93.31 84 GLY A O 1
ATOM 614 N N . TYR A 1 85 ? -10.588 7.442 9.155 1.00 95.75 85 TYR A N 1
ATOM 615 C CA . TYR A 1 85 ? -9.857 6.604 10.096 1.00 95.75 85 TYR A CA 1
ATOM 616 C C . TYR A 1 85 ? -10.258 6.934 11.542 1.00 95.75 85 TYR A C 1
ATOM 618 O O . TYR A 1 85 ? -10.352 8.101 11.921 1.00 95.75 85 TYR A O 1
ATOM 626 N N . ASN A 1 86 ? -10.523 5.898 12.338 1.00 94.19 86 ASN A N 1
ATOM 627 C CA . ASN A 1 86 ? -11.026 6.006 13.709 1.00 94.19 86 ASN A CA 1
ATOM 628 C C . ASN A 1 86 ? -10.321 5.020 14.663 1.00 94.19 86 ASN A C 1
ATOM 630 O O . ASN A 1 86 ? -10.905 4.565 15.646 1.00 94.19 86 ASN A O 1
ATOM 634 N N . GLY A 1 87 ? -9.068 4.668 14.359 1.00 94.25 87 GLY A N 1
ATOM 635 C CA . GLY A 1 87 ? -8.265 3.746 15.160 1.00 94.25 87 GLY A CA 1
ATOM 636 C C . GLY A 1 87 ? -8.411 2.278 14.750 1.00 94.25 87 GLY A C 1
ATOM 637 O O . GLY A 1 87 ? -8.694 1.953 13.594 1.00 94.25 87 GLY A O 1
ATOM 638 N N . VAL A 1 88 ? -8.214 1.392 15.728 1.00 94.38 88 VAL A N 1
ATOM 639 C CA . VAL A 1 88 ? -8.326 -0.069 15.590 1.00 94.38 88 VAL A CA 1
ATOM 640 C C . VAL A 1 88 ? -9.678 -0.457 14.990 1.00 94.38 88 VAL A C 1
ATOM 642 O O . VAL A 1 88 ? -10.732 -0.046 15.478 1.00 94.38 88 VAL A O 1
ATOM 645 N N . GLY A 1 89 ? -9.646 -1.275 13.943 1.00 94.56 89 GLY A N 1
ATOM 646 C CA . GLY A 1 89 ? -10.837 -1.679 13.208 1.00 94.56 89 GLY A CA 1
ATOM 647 C C . GLY A 1 89 ? -10.524 -2.186 11.807 1.00 94.56 89 GLY A C 1
ATOM 648 O O . GLY A 1 89 ? -9.372 -2.201 11.374 1.00 94.56 89 GLY A O 1
ATOM 649 N N . THR A 1 90 ? -11.575 -2.593 11.103 1.00 95.44 90 THR A N 1
ATOM 650 C CA . THR A 1 90 ? -11.510 -3.073 9.721 1.00 95.44 90 THR A CA 1
ATOM 651 C C . THR A 1 90 ? -12.116 -2.031 8.790 1.00 95.44 90 THR A C 1
ATOM 653 O O . THR A 1 90 ? -13.188 -1.490 9.060 1.00 95.44 90 THR A O 1
ATOM 656 N N . TYR A 1 91 ? -11.406 -1.740 7.706 1.00 95.00 91 TYR A N 1
ATOM 657 C CA . TYR A 1 91 ? -11.738 -0.723 6.722 1.00 95.00 91 TYR A CA 1
ATOM 658 C C . TYR A 1 91 ? -11.840 -1.371 5.347 1.00 95.00 91 TYR A C 1
ATOM 660 O O . TYR A 1 91 ? -10.837 -1.816 4.787 1.00 95.00 91 TYR A O 1
ATOM 668 N N . ASP A 1 92 ? -13.047 -1.414 4.795 1.00 95.69 92 ASP A N 1
ATOM 669 C CA . ASP A 1 92 ? -13.293 -2.079 3.518 1.00 95.69 92 ASP A CA 1
ATOM 670 C C . ASP A 1 92 ? -12.758 -1.260 2.340 1.00 95.69 92 ASP A C 1
ATOM 672 O O . ASP A 1 92 ? -12.862 -0.028 2.303 1.00 95.69 92 ASP A O 1
ATOM 676 N N . LEU A 1 93 ? -12.204 -1.966 1.357 1.00 96.12 93 LEU A N 1
ATOM 677 C CA . LEU A 1 93 ? -11.873 -1.468 0.027 1.00 96.12 93 LEU A CA 1
ATOM 678 C C . LEU A 1 93 ? -13.078 -1.742 -0.883 1.00 96.12 93 LEU A C 1
ATOM 680 O O . LEU A 1 93 ? -13.099 -2.716 -1.640 1.00 96.12 93 LEU A O 1
ATOM 684 N N . ASP A 1 94 ? -14.106 -0.903 -0.750 1.00 95.44 94 ASP A N 1
ATOM 685 C CA . ASP A 1 94 ? -15.387 -1.047 -1.447 1.00 95.44 94 ASP A CA 1
ATOM 686 C C . ASP A 1 94 ? -15.672 0.140 -2.370 1.00 95.44 94 ASP A C 1
ATOM 688 O O . ASP A 1 94 ? -15.918 1.264 -1.925 1.00 95.44 94 ASP A O 1
ATOM 692 N N . GLY A 1 95 ? -15.655 -0.121 -3.679 1.00 94.56 95 GLY A N 1
ATOM 693 C CA . GLY A 1 95 ? -15.918 0.892 -4.699 1.00 94.56 95 GLY A CA 1
ATOM 694 C C . GLY A 1 95 ? -17.404 1.196 -4.890 1.00 94.56 95 GLY A C 1
ATOM 695 O O . GLY A 1 95 ? -17.750 2.116 -5.626 1.00 94.56 95 GLY A O 1
ATOM 696 N N . SER A 1 96 ? -18.305 0.446 -4.249 1.00 93.75 96 SER A N 1
ATOM 697 C CA . SER A 1 96 ? -19.749 0.701 -4.291 1.00 93.75 96 SER A CA 1
ATOM 698 C C . SER A 1 96 ? -20.195 1.821 -3.338 1.00 93.75 96 SER A C 1
ATOM 700 O O . SER A 1 96 ? -21.308 2.343 -3.473 1.00 93.75 96 SER A O 1
ATOM 702 N N . VAL A 1 97 ? -19.326 2.238 -2.407 1.00 90.19 97 VAL A N 1
ATOM 703 C CA . VAL A 1 97 ? -19.606 3.300 -1.436 1.00 90.19 97 VAL A CA 1
ATOM 704 C C . VAL A 1 97 ? -19.764 4.651 -2.137 1.00 90.19 97 VAL A C 1
ATOM 706 O O . VAL A 1 97 ? -18.881 5.137 -2.842 1.00 90.19 97 VAL A O 1
ATOM 709 N N . LEU A 1 98 ? -20.899 5.308 -1.890 1.00 79.44 98 LEU A N 1
ATOM 710 C CA . LEU A 1 98 ? -21.166 6.658 -2.380 1.00 79.44 98 LEU A CA 1
ATOM 711 C C . LEU A 1 98 ? -20.428 7.686 -1.511 1.00 79.44 98 LEU A C 1
ATOM 713 O O . LEU A 1 98 ? -20.954 8.140 -0.496 1.00 79.44 98 LEU A O 1
ATOM 717 N N . GLY A 1 99 ? -19.211 8.060 -1.903 1.00 83.56 99 GLY A N 1
ATOM 718 C CA . GLY A 1 99 ? -18.431 9.083 -1.208 1.00 83.56 99 GLY A CA 1
ATOM 719 C C . GLY A 1 99 ? -16.933 8.827 -1.273 1.00 83.56 99 GLY A C 1
ATOM 720 O O . GLY A 1 99 ? -16.390 8.528 -2.333 1.00 83.56 99 GLY A O 1
ATOM 721 N N . THR A 1 100 ? -16.260 8.997 -0.138 1.00 86.69 100 THR A N 1
ATOM 722 C CA . THR A 1 100 ? -14.821 8.773 -0.037 1.00 86.69 100 THR A CA 1
ATOM 723 C C . THR A 1 100 ? -14.531 7.283 0.085 1.00 86.69 100 THR A C 1
ATOM 725 O O . THR A 1 100 ? -14.982 6.636 1.027 1.00 86.69 100 THR A O 1
ATOM 728 N N . VAL A 1 101 ? -13.776 6.754 -0.871 1.00 93.31 101 VAL A N 1
ATOM 729 C CA . VAL A 1 101 ? -13.450 5.331 -0.977 1.00 93.31 101 VAL A CA 1
ATOM 730 C C . VAL A 1 101 ? -12.055 5.092 -0.403 1.00 93.31 101 VAL A C 1
ATOM 732 O O . VAL A 1 101 ? -11.127 5.847 -0.701 1.00 93.31 101 VAL A O 1
ATOM 735 N N . ASN A 1 102 ? -11.899 4.055 0.421 1.00 96.81 102 ASN A N 1
ATOM 736 C CA . ASN A 1 102 ? -10.582 3.592 0.853 1.00 96.81 102 ASN A CA 1
ATOM 737 C C . ASN A 1 102 ? -9.861 2.956 -0.332 1.00 96.81 102 ASN A C 1
ATOM 739 O O . ASN A 1 102 ? -10.454 2.179 -1.079 1.00 96.81 102 ASN A O 1
ATOM 743 N N . VAL A 1 103 ? -8.584 3.277 -0.499 1.00 96.75 103 VAL A N 1
ATOM 744 C CA . VAL A 1 103 ? -7.816 2.866 -1.674 1.00 96.75 103 VAL A CA 1
ATOM 745 C C . VAL A 1 103 ? -6.570 2.115 -1.244 1.00 96.75 103 VAL A C 1
ATOM 747 O O . VAL A 1 103 ? -5.862 2.549 -0.338 1.00 96.75 103 VAL A O 1
ATOM 750 N N . ALA A 1 104 ? -6.275 1.031 -1.949 1.00 97.81 104 ALA A N 1
ATOM 751 C CA . ALA A 1 104 ? -4.978 0.378 -1.943 1.00 97.81 104 ALA A CA 1
ATOM 752 C C . ALA A 1 104 ? -4.384 0.428 -3.352 1.00 97.81 104 ALA A C 1
ATOM 754 O O . ALA A 1 104 ? -5.104 0.294 -4.343 1.00 97.81 104 ALA A O 1
ATOM 755 N N . SER A 1 105 ? -3.074 0.590 -3.453 1.00 97.75 105 SER A N 1
ATOM 756 C CA . SER A 1 105 ? -2.348 0.450 -4.702 1.00 97.75 105 SER A CA 1
ATOM 757 C C . SER A 1 105 ? -1.079 -0.359 -4.515 1.00 97.75 105 SER A C 1
ATOM 759 O O . SER A 1 105 ? -0.468 -0.377 -3.445 1.00 97.75 105 SER A O 1
ATOM 761 N N . TYR A 1 106 ? -0.700 -1.024 -5.595 1.00 98.06 106 TYR A N 1
ATOM 762 C CA . TYR A 1 106 ? 0.588 -1.658 -5.769 1.00 98.06 106 TYR A CA 1
ATOM 763 C C . TYR A 1 106 ? 1.212 -1.106 -7.045 1.00 98.06 106 TYR A C 1
ATOM 765 O O . TYR A 1 106 ? 0.513 -0.918 -8.042 1.00 98.06 106 TYR A O 1
ATOM 773 N N . SER A 1 107 ? 2.505 -0.817 -7.019 1.00 98.19 107 SER A N 1
ATOM 774 C CA . SER A 1 107 ? 3.235 -0.338 -8.184 1.00 98.19 107 SER A CA 1
ATOM 775 C C . SER A 1 107 ? 4.5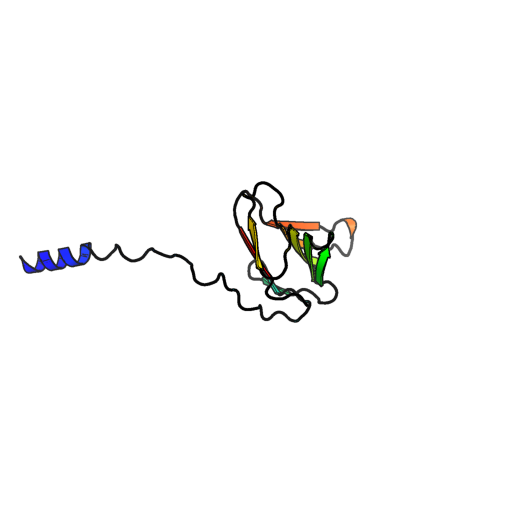36 -1.090 -8.365 1.00 98.19 107 SER A C 1
ATOM 777 O O . SER A 1 107 ? 5.234 -1.335 -7.380 1.00 98.19 107 SER A O 1
ATOM 779 N N . GLU A 1 108 ? 4.896 -1.335 -9.618 1.00 97.75 108 GLU A N 1
ATOM 780 C CA . GLU A 1 108 ? 6.184 -1.890 -10.026 1.00 97.75 108 GLU A CA 1
ATOM 781 C C . GLU A 1 108 ? 6.877 -0.893 -10.947 1.00 97.75 108 GLU A C 1
ATOM 783 O O . GLU A 1 108 ? 6.295 -0.423 -11.926 1.00 97.75 108 GLU A O 1
ATOM 788 N N . THR A 1 109 ? 8.123 -0.548 -10.631 1.00 96.69 109 THR A N 1
ATOM 789 C CA . THR A 1 109 ? 8.930 0.367 -11.441 1.00 96.69 109 THR A CA 1
ATOM 790 C C . THR A 1 109 ? 10.117 -0.364 -12.045 1.00 96.69 109 THR A C 1
ATOM 792 O O . THR A 1 109 ? 11.078 -0.699 -11.354 1.00 96.69 109 THR A O 1
ATOM 795 N N . ALA A 1 110 ? 10.093 -0.535 -13.365 1.00 95.44 110 ALA A N 1
ATOM 796 C CA . ALA A 1 110 ? 11.240 -1.009 -14.124 1.00 95.44 110 ALA A CA 1
ATOM 797 C C . ALA A 1 110 ? 12.178 0.170 -14.420 1.00 95.44 110 ALA A C 1
ATOM 799 O O . ALA A 1 110 ? 11.897 1.017 -15.275 1.00 95.44 110 ALA A O 1
ATOM 800 N N . VAL A 1 111 ? 13.295 0.228 -13.691 1.00 93.25 111 VAL A N 1
ATOM 801 C CA . VAL A 1 111 ? 14.296 1.295 -13.816 1.00 93.25 111 VAL A CA 1
ATOM 802 C C . VAL A 1 111 ? 15.250 1.009 -14.976 1.00 93.25 111 VAL A C 1
ATOM 804 O O . VAL A 1 111 ? 15.972 0.011 -14.970 1.00 93.25 111 VAL A O 1
ATOM 807 N N . ASP A 1 112 ? 15.324 1.927 -15.941 1.00 93.88 112 ASP A N 1
ATOM 808 C CA . ASP A 1 112 ? 16.377 1.912 -16.960 1.00 93.88 112 ASP A CA 1
ATOM 809 C C . ASP A 1 112 ? 17.609 2.663 -16.432 1.00 93.88 112 ASP A C 1
ATOM 811 O O . ASP A 1 112 ? 17.674 3.893 -16.429 1.00 93.88 112 ASP A O 1
ATOM 815 N N . LEU A 1 113 ? 18.612 1.908 -15.977 1.00 92.38 113 LEU A N 1
ATOM 816 C CA . LEU A 1 113 ? 19.855 2.467 -15.431 1.00 92.38 113 LEU A CA 1
ATOM 817 C C . LEU A 1 113 ? 20.715 3.189 -16.482 1.00 92.38 113 LEU A C 1
ATOM 819 O O . LEU A 1 113 ? 21.560 4.005 -16.116 1.00 92.38 113 LEU A O 1
ATOM 823 N N . ASN A 1 114 ? 20.522 2.901 -17.772 1.00 96.56 114 ASN A N 1
ATOM 824 C CA . ASN A 1 114 ? 21.277 3.525 -18.860 1.00 96.56 114 ASN A CA 1
ATOM 825 C C . ASN A 1 114 ? 20.595 4.800 -19.367 1.00 96.56 114 ASN A C 1
ATOM 827 O O . ASN A 1 114 ? 21.269 5.706 -19.861 1.00 96.56 114 ASN A O 1
ATOM 831 N N . ASN A 1 115 ? 19.271 4.881 -19.236 1.00 95.69 115 ASN A N 1
ATOM 832 C CA . ASN A 1 115 ? 18.499 6.084 -19.502 1.00 95.69 115 ASN A CA 1
ATOM 833 C C . ASN A 1 115 ? 17.326 6.212 -18.516 1.00 95.69 115 ASN A C 1
ATOM 835 O O . ASN A 1 115 ? 16.211 5.805 -18.838 1.00 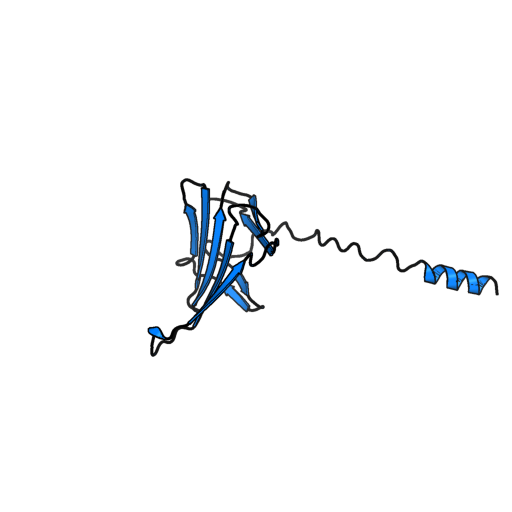95.69 115 ASN A O 1
ATOM 839 N N . PRO A 1 116 ? 17.526 6.863 -17.357 1.00 92.88 116 PRO A N 1
ATOM 840 C CA . PRO A 1 116 ? 16.496 6.956 -16.323 1.00 92.88 116 PRO A CA 1
ATOM 841 C C . PRO A 1 116 ? 15.163 7.558 -16.790 1.00 92.88 116 PRO A C 1
ATOM 843 O O . PRO A 1 116 ? 14.124 7.234 -16.221 1.00 92.88 116 PRO A O 1
ATOM 846 N N . GLN A 1 117 ? 15.171 8.393 -17.839 1.00 94.81 117 GLN A N 1
ATOM 847 C CA . GLN A 1 117 ? 13.958 8.980 -18.429 1.00 94.81 117 GLN A CA 1
ATOM 848 C C . GLN A 1 117 ? 13.063 7.956 -19.151 1.00 94.81 117 GLN A C 1
ATOM 850 O O . GLN A 1 117 ? 11.899 8.250 -19.395 1.00 94.81 117 GLN A O 1
ATOM 855 N N . ASN A 1 118 ? 13.590 6.775 -19.485 1.00 96.25 118 ASN A N 1
ATOM 856 C CA . ASN A 1 118 ? 12.851 5.680 -20.119 1.00 96.25 118 ASN A CA 1
ATOM 857 C C . ASN A 1 118 ? 12.296 4.658 -19.113 1.00 96.25 118 ASN A C 1
ATOM 859 O O . ASN A 1 118 ? 11.736 3.646 -19.534 1.00 96.25 118 ASN A O 1
ATOM 863 N N . SER A 1 119 ? 12.465 4.882 -17.807 1.00 96.50 119 SER A N 1
ATOM 864 C CA . SER A 1 119 ? 11.896 3.991 -16.791 1.00 96.50 119 SER A CA 1
ATOM 865 C C . SER A 1 119 ? 10.372 3.951 -16.910 1.00 96.50 119 SER A C 1
ATOM 867 O O . SER A 1 119 ? 9.738 4.947 -17.265 1.00 96.50 119 SER A O 1
ATOM 869 N N . THR A 1 120 ? 9.780 2.803 -16.598 1.00 97.44 120 THR A N 1
ATOM 870 C CA . THR A 1 120 ? 8.326 2.603 -16.664 1.00 97.44 120 THR A CA 1
ATOM 871 C C . THR A 1 120 ? 7.793 2.209 -15.298 1.00 97.44 120 THR A C 1
ATOM 873 O O . THR A 1 120 ? 8.487 1.532 -14.541 1.00 97.44 120 THR A O 1
ATOM 876 N N . THR A 1 121 ? 6.575 2.647 -14.985 1.00 97.19 121 THR A N 1
ATOM 877 C CA . THR A 1 121 ? 5.879 2.278 -13.752 1.00 97.19 121 THR A CA 1
ATOM 878 C C . THR A 1 121 ? 4.491 1.777 -14.104 1.00 97.19 121 THR A C 1
ATOM 880 O O . THR A 1 121 ? 3.717 2.489 -14.749 1.00 97.19 121 THR A O 1
ATOM 883 N N . GLU A 1 122 ? 4.179 0.571 -13.656 1.00 97.69 122 GLU A N 1
ATOM 884 C CA . GLU A 1 122 ? 2.834 0.008 -13.690 1.00 97.69 122 GLU A CA 1
ATOM 885 C C . GLU A 1 122 ? 2.194 0.161 -12.310 1.00 97.69 122 GLU A C 1
ATOM 887 O O . GLU A 1 122 ? 2.878 0.078 -11.289 1.00 97.69 122 GLU A O 1
ATOM 892 N N . ILE A 1 123 ? 0.892 0.459 -12.276 1.00 97.19 123 ILE A N 1
ATOM 893 C CA . ILE A 1 123 ? 0.143 0.671 -11.035 1.00 97.19 123 ILE A CA 1
ATOM 894 C C . ILE A 1 123 ? -1.173 -0.094 -11.118 1.00 97.19 123 ILE A C 1
ATOM 896 O O . ILE A 1 123 ? -1.974 0.120 -12.030 1.00 97.19 123 ILE A O 1
ATOM 900 N N . TRP A 1 124 ? -1.416 -0.929 -10.115 1.00 97.00 124 TRP A N 1
ATOM 901 C CA . TRP A 1 124 ? -2.690 -1.585 -9.861 1.00 97.00 124 TRP A CA 1
ATOM 902 C C . TRP A 1 124 ? -3.346 -0.932 -8.656 1.00 97.00 124 TRP A C 1
ATOM 904 O O . TRP A 1 124 ? -2.683 -0.633 -7.663 1.00 97.00 124 TRP A O 1
ATOM 914 N N . GLN A 1 125 ? -4.653 -0.706 -8.739 1.00 95.69 125 GLN A N 1
ATOM 915 C CA . GLN A 1 125 ? -5.408 -0.025 -7.698 1.00 95.69 125 GLN A CA 1
ATOM 916 C C . GLN A 1 125 ? -6.689 -0.792 -7.380 1.00 95.69 125 GLN A C 1
ATOM 918 O O . GLN A 1 125 ? -7.360 -1.308 -8.274 1.00 95.69 125 GLN A O 1
ATOM 923 N N . ALA A 1 126 ? -7.020 -0.828 -6.096 1.00 95.56 126 ALA A N 1
ATOM 924 C CA . ALA A 1 126 ? -8.238 -1.392 -5.551 1.00 95.56 126 ALA A CA 1
ATOM 925 C C . ALA A 1 126 ? -8.957 -0.338 -4.687 1.00 95.56 126 ALA A C 1
ATOM 927 O O . ALA A 1 126 ? -8.287 0.378 -3.936 1.00 95.56 126 ALA A O 1
ATOM 928 N N . PRO A 1 127 ? -10.296 -0.250 -4.749 1.00 95.75 127 PRO A N 1
ATOM 929 C CA . PRO A 1 127 ? -11.184 -0.924 -5.703 1.00 95.75 127 PRO A CA 1
ATOM 930 C C . PRO A 1 127 ? -11.079 -0.321 -7.118 1.00 95.75 127 PRO A C 1
ATOM 932 O O . PRO A 1 127 ? -10.834 0.874 -7.274 1.00 95.75 127 PRO A O 1
ATOM 935 N N . TYR A 1 128 ? -11.246 -1.155 -8.152 1.00 92.25 128 TYR A N 1
ATOM 936 C CA . TYR A 1 128 ? -11.231 -0.721 -9.561 1.00 92.25 128 TYR A CA 1
ATOM 937 C C . TYR A 1 128 ? -12.640 -0.458 -10.117 1.00 92.25 128 TYR A C 1
ATOM 939 O O . TYR A 1 128 ? -12.822 0.393 -10.986 1.00 92.25 128 TYR A O 1
ATOM 947 N N . ASP A 1 129 ? -13.639 -1.180 -9.614 1.00 92.31 129 ASP A N 1
ATOM 948 C CA . ASP A 1 129 ? -15.041 -1.065 -9.999 1.00 92.31 129 ASP A CA 1
ATOM 949 C C . ASP A 1 129 ? -15.939 -0.897 -8.763 1.00 92.31 129 ASP A C 1
ATOM 951 O O . ASP A 1 129 ? -15.460 -0.780 -7.635 1.00 92.31 129 ASP A O 1
ATOM 955 N N . ASN A 1 130 ? -17.257 -0.867 -8.973 1.00 93.75 130 ASN A N 1
ATOM 956 C CA . ASN A 1 130 ? -18.240 -0.724 -7.900 1.00 93.75 130 ASN A CA 1
ATOM 957 C C . ASN A 1 130 ? -18.464 -2.050 -7.153 1.00 93.75 130 ASN A C 1
ATOM 959 O O . ASN A 1 130 ? -19.591 -2.548 -7.088 1.00 93.75 130 ASN A O 1
ATOM 963 N N . SER A 1 131 ? -17.394 -2.633 -6.618 1.00 92.81 131 SER A N 1
ATOM 964 C CA . SER A 1 131 ? -17.442 -3.835 -5.793 1.00 92.81 131 SER A CA 1
ATOM 965 C C . SER A 1 131 ? -16.480 -3.759 -4.605 1.00 92.81 131 SER A C 1
ATOM 967 O O . SER A 1 131 ? -15.522 -2.978 -4.593 1.00 92.81 131 SER A O 1
ATOM 969 N N . MET A 1 132 ? -16.758 -4.585 -3.595 1.00 93.31 132 MET A N 1
ATOM 970 C CA . MET A 1 132 ? -15.868 -4.813 -2.462 1.00 93.31 132 MET A CA 1
ATOM 971 C C . MET A 1 132 ? -14.829 -5.866 -2.835 1.00 93.31 132 MET A C 1
ATOM 973 O O . MET A 1 132 ? -15.182 -6.999 -3.162 1.00 93.31 132 MET A O 1
ATOM 977 N N . VAL A 1 133 ? -13.550 -5.492 -2.773 1.00 94.12 133 VAL A N 1
ATOM 978 C CA . VAL A 1 133 ? -12.433 -6.334 -3.246 1.00 94.12 133 VAL A CA 1
ATOM 979 C C . VAL A 1 133 ? -11.418 -6.679 -2.157 1.00 94.12 133 VAL A C 1
ATOM 981 O O . VAL A 1 133 ? -10.457 -7.401 -2.414 1.00 94.12 133 VAL A O 1
ATOM 984 N N . GLY A 1 134 ? -11.617 -6.180 -0.940 1.00 93.12 134 GLY A N 1
ATOM 985 C CA . GLY A 1 134 ? -10.772 -6.497 0.203 1.00 93.12 134 GLY A CA 1
ATOM 986 C C . GLY A 1 134 ? -11.033 -5.578 1.384 1.00 93.12 134 GLY A C 1
ATOM 987 O O . GLY A 1 134 ? -11.946 -4.756 1.359 1.00 93.12 134 GLY A O 1
ATOM 988 N N . SER A 1 135 ? -10.194 -5.701 2.405 1.00 94.38 135 SER A N 1
ATOM 989 C CA . SER A 1 135 ? -10.256 -4.881 3.613 1.00 94.38 135 SER A CA 1
ATOM 990 C C . SER A 1 135 ? -8.861 -4.686 4.197 1.00 94.38 135 SER A C 1
ATOM 992 O O . SER A 1 135 ? -8.002 -5.558 4.052 1.00 94.38 135 SER A O 1
ATOM 994 N N . LEU A 1 136 ? -8.653 -3.581 4.904 1.00 94.50 136 LEU A N 1
ATOM 995 C CA . LEU A 1 136 ? -7.483 -3.335 5.736 1.00 94.50 136 LEU A CA 1
ATOM 996 C C . LEU A 1 136 ? -7.898 -3.391 7.206 1.00 94.50 136 LEU A C 1
ATOM 998 O O . LEU A 1 136 ? -8.765 -2.631 7.629 1.00 94.50 136 LEU A O 1
ATOM 1002 N N . SER A 1 137 ? -7.260 -4.257 7.990 1.00 94.44 137 SER A N 1
ATOM 1003 C CA . SER A 1 137 ? -7.505 -4.355 9.433 1.00 94.44 137 SER A CA 1
ATOM 1004 C C . SER A 1 137 ? -6.340 -3.762 10.216 1.00 94.44 137 SER A C 1
ATOM 1006 O O . SER A 1 137 ? -5.196 -4.177 10.046 1.00 94.44 137 SER A O 1
ATOM 1008 N N . VAL A 1 138 ? -6.640 -2.805 11.090 1.00 93.81 138 VAL A N 1
ATOM 1009 C CA . VAL A 1 138 ? -5.702 -2.238 12.062 1.00 93.81 138 VAL A CA 1
ATOM 1010 C C . VAL A 1 138 ? -5.966 -2.897 13.406 1.00 93.81 138 VAL A C 1
ATOM 1012 O O . VAL A 1 138 ? -7.035 -2.712 13.982 1.00 93.81 138 VAL A O 1
ATOM 1015 N N . SER A 1 139 ? -5.005 -3.679 13.897 1.00 91.31 139 SER A N 1
ATOM 1016 C CA . SER A 1 139 ? -5.113 -4.401 15.171 1.00 91.31 139 SER A CA 1
ATOM 1017 C C . SER A 1 139 ? -4.653 -3.583 16.375 1.00 91.3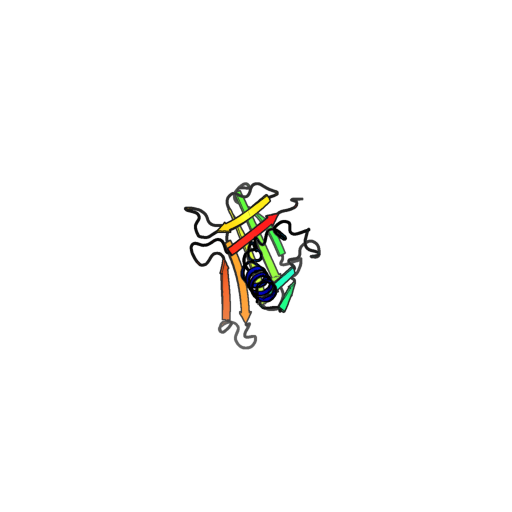1 139 SER A C 1
ATOM 1019 O O . SER A 1 139 ? -5.139 -3.800 17.483 1.00 91.31 139 SER A O 1
ATOM 1021 N N . GLU A 1 140 ? -3.721 -2.655 16.169 1.00 89.56 140 GLU A N 1
ATOM 1022 C CA . GLU A 1 140 ? -3.174 -1.781 17.204 1.00 89.56 140 GLU A CA 1
ATOM 1023 C C . GLU A 1 140 ? -2.662 -0.467 16.605 1.00 89.56 140 GLU A C 1
ATOM 1025 O O . GLU A 1 140 ? -2.342 -0.392 15.419 1.00 89.56 140 GLU A O 1
ATOM 1030 N N . GLU A 1 141 ? -2.596 0.564 17.444 1.00 86.12 141 GLU A N 1
ATOM 1031 C CA . GLU A 1 141 ? -2.003 1.869 17.154 1.00 86.12 141 GLU A CA 1
ATOM 1032 C C . GLU A 1 141 ? -1.138 2.247 18.363 1.00 86.12 141 GLU A C 1
ATOM 1034 O O . GLU A 1 141 ? -1.619 2.195 19.500 1.00 86.12 141 GLU A O 1
ATOM 1039 N N . THR A 1 142 ? 0.138 2.558 18.125 1.00 81.06 142 THR A N 1
ATOM 1040 C CA . THR A 1 142 ? 1.157 2.801 19.164 1.00 81.06 142 THR A CA 1
ATOM 1041 C C . THR A 1 142 ? 1.769 4.183 19.066 1.00 81.06 142 THR A C 1
ATOM 1043 O O . THR A 1 142 ? 2.091 4.577 17.922 1.00 81.06 142 THR A O 1
#

Radius of gyration: 23.32 Å; chains: 1; bounding box: 61×73×39 Å

Foldseek 3Di:
DVVVVVVVVVVVVPPPDPPPPPVPDPPPPDPDPAPPQWDWDADPNRTDIFDSVQWDWDQDDVNQWTWTWGHHPQQKIKIWIAGRHDFFFKAWLALLDDDDGTKIKIKHWAADPVDRVPIDMDMDMTPPDRGTDGMDGHHHDD